Protein AF-A0A3B9FH73-F1 (afdb_monomer_lite)

pLDDT: mean 91.26, std 6.65, range [66.56, 96.12]

Structure (mmCIF, N/CA/C/O backbone):
data_AF-A0A3B9FH73-F1
#
_entry.id   AF-A0A3B9FH73-F1
#
loop_
_atom_site.group_PDB
_atom_site.id
_atom_site.type_symbol
_atom_site.label_atom_id
_atom_site.label_alt_id
_atom_site.label_comp_id
_atom_site.label_asym_id
_atom_site.label_entity_id
_atom_site.label_seq_id
_atom_site.pdbx_PDB_ins_code
_atom_site.Cartn_x
_atom_site.Cartn_y
_atom_site.Cartn_z
_atom_site.occupancy
_atom_site.B_iso_or_equiv
_atom_site.auth_seq_id
_atom_site.auth_comp_id
_atom_site.auth_asym_id
_atom_site.auth_atom_id
_atom_site.pdbx_PDB_model_num
ATOM 1 N N . MET A 1 1 ? 8.662 -4.541 -1.383 1.00 66.56 1 MET A N 1
ATOM 2 C CA . MET A 1 1 ? 7.322 -3.918 -1.324 1.00 66.56 1 MET A CA 1
ATOM 3 C C . MET A 1 1 ? 7.119 -3.061 -2.550 1.00 66.56 1 MET A C 1
ATOM 5 O O . MET A 1 1 ? 7.881 -2.127 -2.761 1.00 66.56 1 MET A O 1
ATOM 9 N N . SER A 1 2 ? 6.154 -3.411 -3.398 1.00 87.88 2 SER A N 1
ATOM 10 C CA . SER A 1 2 ? 5.868 -2.595 -4.578 1.00 87.88 2 SER A CA 1
ATOM 11 C C . SER A 1 2 ? 5.390 -1.209 -4.132 1.00 87.88 2 SER A C 1
ATOM 13 O O . SER A 1 2 ? 4.587 -1.1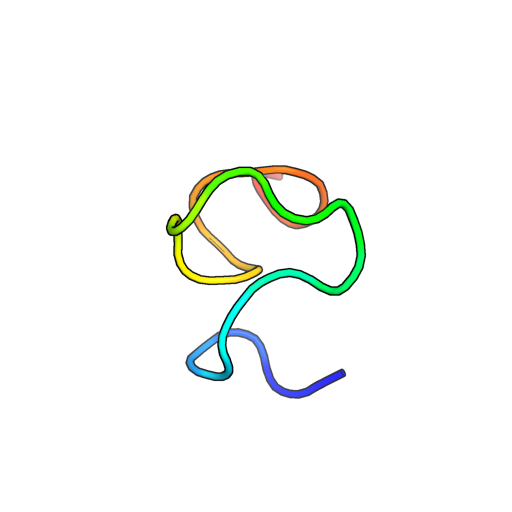11 -3.205 1.00 87.88 2 SER A O 1
ATOM 15 N N . ARG A 1 3 ? 5.863 -0.125 -4.763 1.00 90.38 3 ARG A N 1
ATOM 16 C CA . ARG A 1 3 ? 5.521 1.262 -4.371 1.00 90.38 3 ARG A CA 1
ATOM 17 C C . ARG A 1 3 ? 4.011 1.528 -4.371 1.00 90.38 3 ARG A C 1
ATOM 19 O O . ARG A 1 3 ? 3.528 2.353 -3.599 1.00 90.38 3 ARG A O 1
ATOM 26 N N . ASN A 1 4 ? 3.256 0.790 -5.179 1.00 91.94 4 ASN A N 1
ATOM 27 C CA . ASN A 1 4 ? 1.799 0.881 -5.230 1.00 91.94 4 ASN A CA 1
ATOM 28 C C . ASN A 1 4 ? 1.063 -0.067 -4.264 1.00 91.94 4 ASN A C 1
ATOM 30 O O . ASN A 1 4 ? -0.139 0.117 -4.080 1.00 91.94 4 ASN A O 1
ATOM 34 N N . ALA A 1 5 ? 1.743 -1.042 -3.655 1.00 94.56 5 ALA A N 1
ATOM 35 C CA . ALA A 1 5 ? 1.141 -1.957 -2.686 1.00 94.56 5 ALA A CA 1
ATOM 36 C C . ALA A 1 5 ? 0.783 -1.224 -1.376 1.00 94.56 5 ALA A C 1
ATOM 38 O O . ALA A 1 5 ? 1.389 -0.187 -1.078 1.00 94.56 5 ALA A O 1
ATOM 39 N N . PRO A 1 6 ? -0.181 -1.732 -0.586 1.00 94.44 6 PRO A N 1
ATOM 40 C CA . PRO A 1 6 ? -0.436 -1.226 0.761 1.00 94.44 6 PRO A CA 1
ATOM 41 C C . PRO A 1 6 ? 0.829 -1.296 1.626 1.00 94.44 6 PRO A C 1
ATOM 43 O O . PRO A 1 6 ? 1.654 -2.202 1.494 1.00 94.44 6 PRO A O 1
ATOM 46 N N . CYS A 1 7 ? 1.015 -0.294 2.483 1.00 96.12 7 CYS A N 1
ATOM 47 C CA . CYS A 1 7 ? 2.187 -0.192 3.337 1.00 96.12 7 CYS A CA 1
ATOM 48 C C . CYS A 1 7 ? 2.111 -1.235 4.466 1.00 96.12 7 CYS A C 1
ATOM 50 O O . CYS A 1 7 ? 1.088 -1.301 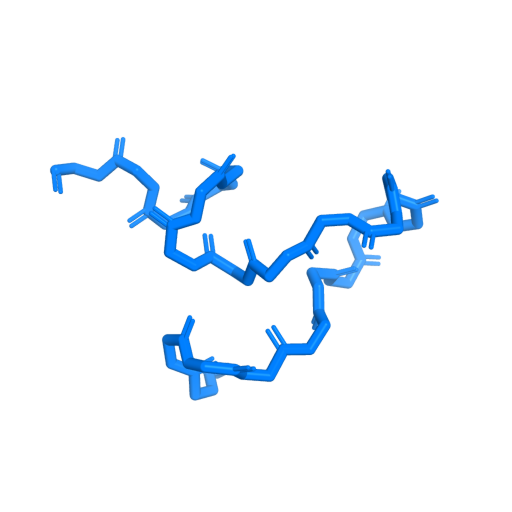5.151 1.00 96.12 7 CYS A O 1
ATOM 52 N N . PRO A 1 8 ? 3.185 -2.011 4.714 1.00 93.38 8 PRO A N 1
ATOM 53 C CA . PRO A 1 8 ? 3.173 -3.071 5.722 1.00 93.38 8 PRO A CA 1
ATOM 54 C C . PRO A 1 8 ? 3.072 -2.554 7.166 1.00 93.38 8 PRO A C 1
ATOM 56 O O . PRO A 1 8 ? 2.866 -3.347 8.073 1.00 93.38 8 PRO A O 1
ATOM 59 N N . CYS A 1 9 ? 3.178 -1.242 7.403 1.00 94.31 9 CYS A N 1
ATOM 60 C CA . CYS A 1 9 ? 3.040 -0.648 8.735 1.00 94.31 9 CYS A CA 1
ATOM 61 C C . CYS A 1 9 ? 1.582 -0.533 9.225 1.00 94.31 9 CYS A C 1
ATOM 63 O O . CYS A 1 9 ? 1.341 0.069 10.266 1.00 94.31 9 CYS A O 1
ATOM 65 N N . GLY A 1 10 ? 0.597 -0.996 8.446 1.00 89.25 10 GLY A N 1
ATOM 66 C CA . GLY A 1 10 ? -0.818 -0.935 8.829 1.00 89.25 10 GLY A CA 1
ATOM 67 C C . GLY A 1 10 ? -1.463 0.453 8.735 1.00 89.25 10 GLY A C 1
ATOM 68 O O . GLY A 1 10 ? -2.588 0.632 9.182 1.00 89.25 10 GLY A O 1
ATOM 69 N N . SER A 1 11 ? -0.810 1.442 8.114 1.00 93.25 11 SER A N 1
ATOM 70 C CA . SER A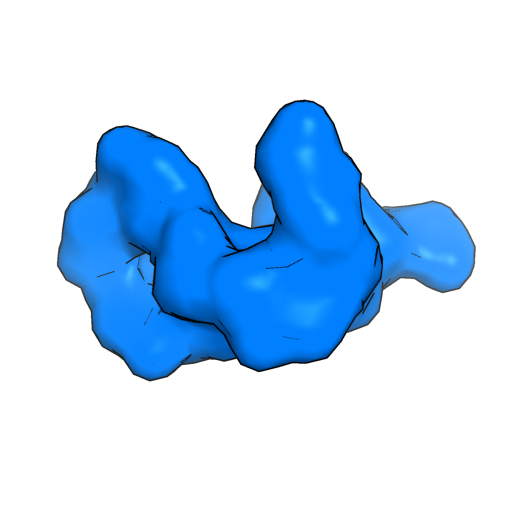 1 11 ? -1.347 2.813 8.002 1.00 93.25 11 SER A CA 1
ATOM 71 C C . SER A 1 11 ? -2.511 2.966 7.014 1.00 93.25 11 SER A C 1
ATOM 73 O O . SER A 1 11 ? -3.036 4.065 6.850 1.00 93.25 11 SER A O 1
ATOM 75 N N . GLY A 1 12 ? -2.855 1.908 6.270 1.00 91.38 12 GLY A N 1
ATOM 76 C CA . GLY A 1 12 ? -3.832 1.947 5.174 1.00 91.38 12 GLY A CA 1
ATOM 77 C C . GLY A 1 12 ? -3.366 2.722 3.932 1.00 91.38 12 GLY A C 1
ATOM 78 O O . GLY A 1 12 ? -4.034 2.704 2.899 1.00 91.38 12 GLY A O 1
ATOM 79 N N . LYS A 1 13 ? -2.200 3.380 3.981 1.00 94.44 13 LYS A N 1
ATOM 80 C CA . LYS A 1 13 ? -1.628 4.121 2.850 1.00 94.44 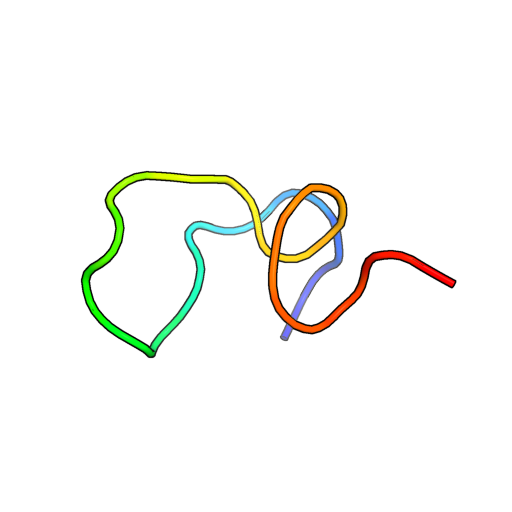13 LYS A CA 1
ATOM 81 C C . LYS A 1 13 ? -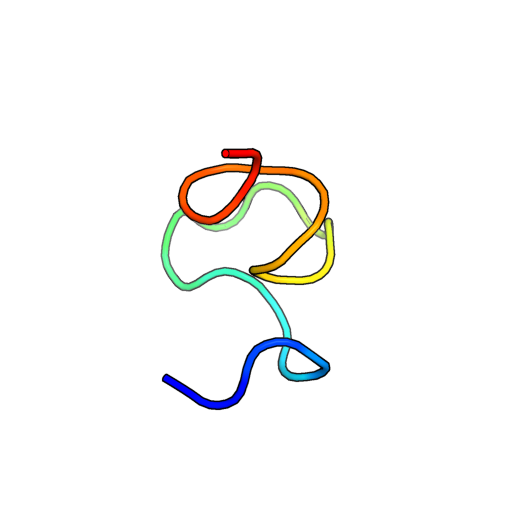0.831 3.193 1.933 1.00 94.44 13 LYS A C 1
ATOM 83 O O . LYS A 1 13 ? -0.290 2.179 2.369 1.00 94.44 13 LYS A O 1
ATOM 88 N N . LYS A 1 14 ? -0.699 3.557 0.653 1.00 94.69 14 LYS A N 1
ATOM 89 C CA . LYS A 1 14 ? 0.228 2.879 -0.276 1.00 94.69 14 LYS A CA 1
ATOM 90 C C . LYS A 1 14 ? 1.672 3.115 0.163 1.00 94.69 14 LYS A C 1
ATOM 92 O O . LYS A 1 14 ? 1.982 4.187 0.680 1.00 94.69 14 LYS A O 1
ATOM 97 N N . PHE A 1 15 ? 2.558 2.155 -0.098 1.00 95.25 15 PHE A N 1
ATOM 98 C CA . PHE A 1 15 ? 3.964 2.213 0.301 1.00 95.25 15 PHE A CA 1
ATOM 99 C C . PHE A 1 15 ? 4.624 3.531 -0.133 1.00 95.25 15 PHE A C 1
ATOM 101 O O . PHE A 1 15 ? 5.220 4.206 0.699 1.00 95.25 15 PHE A O 1
ATOM 108 N N . LYS A 1 16 ? 4.405 3.980 -1.377 1.00 95.50 16 LYS A N 1
ATOM 109 C CA . LYS A 1 16 ? 4.931 5.254 -1.904 1.00 95.50 16 LYS A CA 1
ATOM 110 C C . LYS A 1 16 ? 4.449 6.536 -1.217 1.00 95.50 16 LYS A C 1
ATOM 112 O O . LYS A 1 16 ? 5.068 7.567 -1.415 1.00 95.50 16 LYS A O 1
ATOM 117 N N . HIS A 1 17 ? 3.350 6.497 -0.466 1.00 94.69 17 HIS A N 1
ATOM 118 C CA . HIS A 1 17 ? 2.795 7.655 0.255 1.00 94.69 17 HIS A CA 1
ATOM 119 C C . HIS A 1 17 ? 2.976 7.526 1.777 1.00 94.69 17 HIS A C 1
ATOM 121 O O . HIS A 1 17 ? 2.268 8.163 2.556 1.00 94.69 17 HIS A O 1
ATOM 127 N N . CYS A 1 18 ? 3.850 6.621 2.208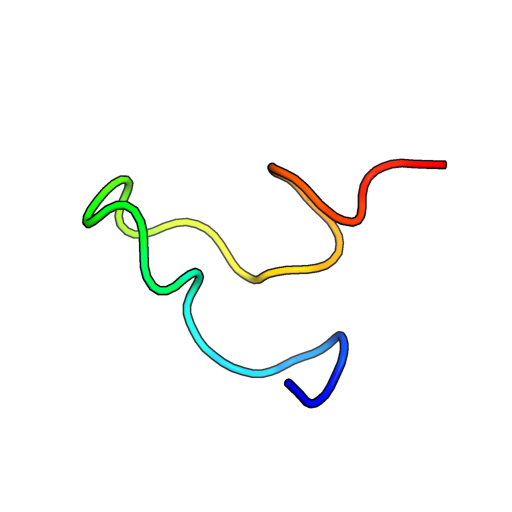 1.00 95.31 18 CYS A N 1
ATOM 128 C CA . CYS A 1 18 ? 4.133 6.340 3.607 1.00 95.31 18 CYS A CA 1
ATOM 129 C C . CYS A 1 18 ? 5.646 6.114 3.746 1.00 95.31 18 CYS A C 1
ATOM 131 O O . CYS A 1 18 ? 6.413 7.003 3.412 1.00 95.31 18 CYS A O 1
ATOM 133 N N . HIS A 1 19 ? 6.096 4.924 4.140 1.00 94.56 19 HIS A N 1
ATOM 134 C CA . HIS A 1 19 ? 7.521 4.594 4.318 1.00 94.56 19 HIS A CA 1
ATOM 135 C C . HIS A 1 19 ? 8.361 4.579 3.028 1.00 94.56 19 HIS A C 1
ATOM 137 O O . HIS A 1 19 ? 9.581 4.491 3.082 1.00 94.56 19 HIS A O 1
ATOM 143 N N . GLY A 1 20 ? 7.717 4.623 1.865 1.00 92.00 20 GLY A N 1
ATOM 144 C CA . GLY A 1 20 ? 8.354 4.794 0.564 1.00 92.00 20 GLY A CA 1
ATOM 145 C C . GLY A 1 20 ? 8.140 6.187 -0.023 1.00 92.00 20 GLY A C 1
ATOM 146 O O . GLY A 1 20 ? 8.265 6.324 -1.240 1.00 92.00 20 GLY A O 1
ATOM 147 N N . ALA A 1 21 ? 7.743 7.176 0.786 1.00 90.25 21 ALA A N 1
ATOM 148 C CA . ALA A 1 21 ? 7.747 8.587 0.413 1.00 90.25 21 ALA A CA 1
ATOM 149 C C . ALA A 1 21 ? 9.183 9.125 0.527 1.00 90.25 21 ALA A C 1
ATOM 151 O O . ALA A 1 21 ? 9.568 9.722 1.527 1.00 90.25 21 ALA A O 1
ATOM 152 N N . LEU A 1 22 ? 9.971 8.810 -0.498 1.00 77.62 22 LEU A N 1
ATOM 153 C CA . LEU A 1 22 ? 11.100 9.614 -0.953 1.00 77.62 22 LEU A CA 1
ATOM 154 C C . LEU A 1 22 ? 10.616 10.412 -2.159 1.00 77.62 22 LEU A C 1
ATOM 156 O O . LEU A 1 22 ? 9.928 9.768 -3.005 1.00 77.62 22 LEU A O 1
#

Radius of gyration: 6.67 Å; chains: 1; bounding box: 15×14×14 Å

Sequence (22 aa):
MSRNAPCPCGSGKKFKHCHGAL

Secondary structure (DSSP, 8-state):
--TTSBPTTSSSSBGGGTTT--

Foldseek 3Di:
DPQQPQDPVPPRDRNCVPVVVD